Protein AF-A0A529M0M3-F1 (afdb_monomer)

Secondary structure (DSSP, 8-state):
---SHHHHHHHHHHHHHHHHHHHHHHHHHSHHHHHTT-S---SS-S-PPP--S---HHHHHHHHTTEEEETTEEEE-TTS-TTSS--S-HHHHHHHTTTTTHHHHHHH--HHHHHHHHHHH-

pLDDT: mean 85.54, std 12.59, range [40.09, 97.38]

Mean pred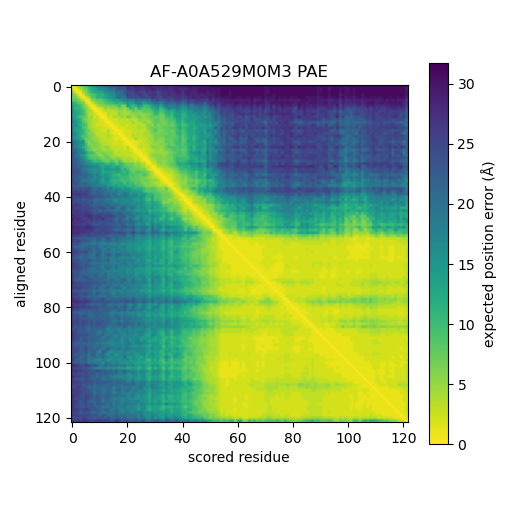icted aligned error: 12.43 Å

Foldseek 3Di:
DDDDPPPVVVVVVVVVVVVCVVVVVCVCVDVVVVVVVPDDDPPDDPDDDDDPDDAALVQLVCVLQQWHCFPNDIDRDVPPQPVPDDDVDPRRVCRLVVCPNLSSLVVNVDPSSVVSSVVNVD

Radius of gyration: 27.65 Å; Cα contacts (8 Å, |Δi|>4): 82; chains: 1; bounding box: 46×38×80 Å

Structure (mmCIF, N/CA/C/O backbone):
data_AF-A0A529M0M3-F1
#
_entry.id   AF-A0A529M0M3-F1
#
loop_
_atom_site.group_PDB
_atom_site.id
_atom_site.type_symbol
_atom_site.label_atom_id
_atom_site.label_alt_id
_atom_site.label_comp_id
_atom_site.label_asym_id
_atom_site.label_entity_id
_atom_site.label_seq_id
_atom_site.pdbx_PDB_ins_code
_atom_site.Cartn_x
_atom_site.Cartn_y
_atom_site.Cartn_z
_atom_site.occupancy
_atom_site.B_iso_or_equiv
_atom_site.auth_seq_id
_atom_site.auth_comp_id
_atom_site.auth_asym_id
_atom_site.auth_atom_id
_atom_site.pdbx_PDB_model_num
ATOM 1 N N . MET A 1 1 ? 26.910 15.872 -68.117 1.00 40.09 1 MET A N 1
ATOM 2 C CA . MET A 1 1 ? 26.667 14.496 -67.618 1.00 40.09 1 MET A CA 1
ATOM 3 C C . MET A 1 1 ? 27.523 14.227 -66.370 1.00 40.09 1 MET A C 1
ATOM 5 O O . MET A 1 1 ? 28.421 13.402 -66.422 1.00 40.09 1 MET A O 1
ATOM 9 N N . ALA A 1 2 ? 27.318 14.948 -65.258 1.00 46.69 2 ALA A N 1
ATOM 10 C CA . ALA A 1 2 ? 28.215 14.839 -64.095 1.00 46.69 2 ALA A CA 1
ATOM 11 C C . ALA A 1 2 ? 27.516 15.149 -62.759 1.00 46.69 2 ALA A C 1
ATOM 13 O O . ALA A 1 2 ? 27.912 16.075 -62.072 1.00 46.69 2 ALA A O 1
ATOM 14 N N . LEU A 1 3 ? 26.467 14.405 -62.383 1.00 51.00 3 LEU A N 1
ATOM 15 C CA . LEU A 1 3 ? 25.850 14.515 -61.044 1.00 51.00 3 LEU A CA 1
ATOM 16 C C . LEU A 1 3 ? 25.254 13.179 -60.549 1.00 51.00 3 LEU A C 1
ATOM 18 O O . LEU A 1 3 ? 24.166 13.153 -59.986 1.00 51.00 3 LEU A O 1
ATOM 22 N N . VAL A 1 4 ? 25.940 12.046 -60.752 1.00 52.72 4 VAL A N 1
ATOM 23 C CA . VAL A 1 4 ? 25.445 10.734 -60.259 1.00 52.72 4 VAL A CA 1
ATOM 24 C C . VAL A 1 4 ? 26.357 10.103 -59.196 1.00 52.72 4 VAL A C 1
ATOM 26 O O . VAL A 1 4 ? 25.896 9.299 -58.395 1.00 52.72 4 VAL A O 1
ATOM 29 N N . ALA A 1 5 ? 27.623 10.522 -59.082 1.00 55.72 5 ALA A N 1
ATOM 30 C CA . ALA A 1 5 ? 28.580 9.893 -58.163 1.00 55.72 5 ALA A CA 1
ATOM 31 C C . ALA A 1 5 ? 28.455 10.330 -56.683 1.00 55.72 5 ALA A C 1
ATOM 33 O O . ALA A 1 5 ? 28.848 9.583 -55.793 1.00 55.72 5 ALA A O 1
ATOM 34 N N . GLY A 1 6 ? 27.908 11.519 -56.392 1.00 57.94 6 GLY A N 1
ATOM 35 C CA . GLY A 1 6 ? 27.884 12.081 -55.028 1.00 57.94 6 GLY A CA 1
ATOM 36 C C . GLY A 1 6 ? 26.727 11.609 -54.134 1.00 57.94 6 GLY A C 1
ATOM 37 O O . GLY A 1 6 ? 26.836 11.639 -52.908 1.00 57.94 6 GLY A O 1
ATOM 38 N N . ASN A 1 7 ? 25.617 11.158 -54.727 1.00 62.22 7 ASN A N 1
ATOM 39 C CA . ASN A 1 7 ? 24.416 10.769 -53.979 1.00 62.22 7 ASN A CA 1
ATOM 40 C C . ASN A 1 7 ? 24.544 9.355 -53.386 1.00 62.22 7 ASN A C 1
ATOM 42 O O . ASN A 1 7 ? 24.138 9.085 -52.255 1.00 62.22 7 ASN A O 1
ATOM 46 N N . THR A 1 8 ? 25.194 8.462 -54.126 1.00 64.94 8 THR A N 1
ATOM 47 C CA . THR A 1 8 ? 25.375 7.053 -53.772 1.00 64.94 8 THR A CA 1
ATOM 48 C C . THR A 1 8 ? 26.193 6.907 -52.489 1.00 64.94 8 THR A C 1
ATOM 50 O O . THR A 1 8 ? 25.811 6.156 -51.596 1.00 64.94 8 THR A O 1
ATOM 53 N N . THR A 1 9 ? 27.260 7.690 -52.324 1.00 73.56 9 THR A N 1
ATOM 54 C CA . THR A 1 9 ? 28.149 7.639 -51.148 1.00 73.56 9 THR A CA 1
ATOM 55 C C . THR A 1 9 ? 27.436 8.058 -49.856 1.00 73.56 9 THR A C 1
ATOM 57 O O . THR A 1 9 ? 27.614 7.443 -48.801 1.00 73.56 9 THR A O 1
ATOM 60 N N . ARG A 1 10 ? 26.560 9.069 -49.924 1.00 72.69 10 ARG A N 1
ATOM 61 C CA . ARG A 1 10 ? 25.718 9.481 -48.786 1.00 72.69 10 ARG A CA 1
ATOM 62 C C . ARG A 1 10 ? 24.647 8.444 -48.446 1.00 72.69 10 ARG A C 1
ATOM 64 O O . ARG A 1 10 ? 24.406 8.184 -47.271 1.00 72.69 10 ARG A O 1
ATOM 71 N N . LEU A 1 11 ? 24.040 7.812 -49.445 1.00 78.50 11 LEU A N 1
ATOM 72 C CA . LEU A 1 11 ? 23.058 6.751 -49.212 1.00 78.50 11 LEU A CA 1
ATOM 73 C C . LEU A 1 11 ? 23.704 5.518 -48.566 1.00 78.50 11 LEU A C 1
ATOM 75 O O . LEU A 1 11 ? 23.195 5.017 -47.564 1.00 78.50 11 LEU A O 1
ATOM 79 N N . TRP A 1 12 ? 24.869 5.086 -49.054 1.00 79.50 12 TRP A N 1
ATOM 80 C CA . TRP A 1 12 ? 25.599 3.947 -48.488 1.00 79.50 12 TRP A CA 1
ATOM 81 C C . TRP A 1 12 ? 26.039 4.177 -47.041 1.00 79.50 12 TRP A C 1
ATOM 83 O O . TRP A 1 12 ? 25.937 3.272 -46.214 1.00 79.50 12 TRP A O 1
ATOM 93 N N . THR A 1 13 ? 26.461 5.395 -46.696 1.00 84.75 13 THR A N 1
ATOM 94 C CA . THR A 1 13 ? 26.824 5.730 -45.309 1.00 84.75 13 THR A CA 1
ATOM 95 C C . THR A 1 13 ? 25.616 5.738 -44.370 1.00 84.75 13 THR A C 1
ATOM 97 O O . THR A 1 13 ? 25.727 5.273 -43.233 1.00 84.75 13 THR A O 1
ATOM 100 N N . LEU A 1 14 ? 24.443 6.187 -44.828 1.00 80.69 14 LEU A N 1
ATOM 101 C CA . LEU A 1 14 ? 23.207 6.125 -44.041 1.00 80.69 14 LEU A CA 1
ATOM 102 C C . LEU A 1 14 ? 22.707 4.686 -43.861 1.00 80.69 14 LEU A C 1
ATOM 104 O O . LEU A 1 14 ? 22.353 4.299 -42.745 1.00 80.69 14 LEU A O 1
ATOM 108 N N . VAL A 1 15 ? 22.752 3.875 -44.922 1.00 86.62 15 VAL A N 1
ATOM 109 C CA . VAL A 1 15 ? 22.404 2.447 -44.869 1.00 86.62 15 VAL A CA 1
ATOM 110 C C . VAL A 1 15 ? 23.330 1.705 -43.905 1.00 86.62 15 VAL A C 1
ATOM 112 O O . VAL A 1 15 ? 22.849 0.998 -43.019 1.00 86.62 15 VAL A O 1
ATOM 115 N N . ALA A 1 16 ? 24.645 1.924 -43.996 1.00 87.75 16 ALA A N 1
ATOM 116 C CA . ALA A 1 16 ? 25.616 1.327 -43.082 1.00 87.75 16 ALA A CA 1
ATOM 117 C C . ALA A 1 16 ? 25.371 1.745 -41.622 1.00 87.75 16 ALA A C 1
ATOM 119 O O . ALA A 1 16 ? 25.421 0.909 -40.716 1.00 87.75 16 ALA A O 1
ATOM 120 N N . LYS A 1 17 ? 25.047 3.022 -41.377 1.00 82.38 17 LYS A N 1
ATOM 121 C CA . LYS A 1 17 ? 24.773 3.547 -40.031 1.00 82.38 17 LYS A CA 1
ATOM 122 C C . LYS A 1 17 ? 23.518 2.931 -39.413 1.00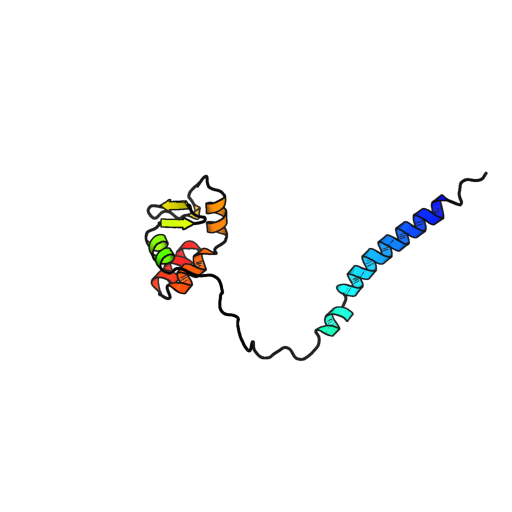 82.38 17 LYS A C 1
ATOM 124 O O . LYS A 1 17 ? 23.533 2.570 -38.232 1.00 82.38 17 LYS A O 1
ATOM 129 N N . GLU A 1 18 ? 22.451 2.774 -40.191 1.00 80.31 18 GLU A N 1
ATOM 130 C CA . GLU A 1 18 ? 21.205 2.183 -39.698 1.00 80.31 18 GLU A CA 1
ATOM 131 C C . GLU A 1 18 ? 21.331 0.668 -39.505 1.00 80.31 18 GLU A C 1
ATOM 133 O O . GLU A 1 18 ? 20.883 0.125 -38.488 1.00 80.31 18 GLU A O 1
ATOM 138 N N . PHE A 1 19 ? 22.043 -0.008 -40.410 1.00 86.56 19 PHE A N 1
ATOM 139 C CA . PHE A 1 19 ? 22.371 -1.423 -40.264 1.00 86.56 19 PHE A CA 1
ATOM 140 C C . PHE A 1 19 ? 23.212 -1.666 -39.005 1.00 86.56 19 PHE A C 1
ATOM 142 O O . PHE A 1 19 ? 22.888 -2.534 -38.196 1.00 86.56 19 PHE A O 1
ATOM 149 N N . TRP A 1 20 ? 24.223 -0.831 -38.753 1.00 85.56 20 TRP A N 1
ATOM 150 C CA . TRP A 1 20 ? 25.032 -0.887 -37.536 1.00 85.56 20 TRP A CA 1
ATOM 151 C C . TRP A 1 20 ? 24.207 -0.657 -36.263 1.00 85.56 20 TRP A C 1
ATOM 153 O O . TRP A 1 20 ? 24.367 -1.381 -35.276 1.00 85.56 20 TRP A O 1
ATOM 163 N N . ARG A 1 21 ? 23.271 0.303 -36.277 1.00 79.69 21 ARG A N 1
ATOM 164 C CA . ARG A 1 21 ? 22.372 0.580 -35.144 1.00 79.69 21 ARG A CA 1
ATOM 165 C C . ARG A 1 21 ? 21.465 -0.614 -34.832 1.00 79.69 21 ARG A C 1
ATOM 167 O O . ARG A 1 21 ? 21.306 -0.972 -33.660 1.00 79.69 21 ARG A O 1
ATOM 174 N N . LYS A 1 22 ? 20.907 -1.252 -35.865 1.00 77.69 22 LYS A N 1
ATOM 175 C CA . LYS A 1 22 ? 20.015 -2.416 -35.744 1.00 77.69 22 LYS A CA 1
ATOM 176 C C . LYS A 1 22 ? 20.779 -3.668 -35.297 1.00 77.69 22 LYS A C 1
ATOM 178 O O . LYS A 1 22 ? 20.336 -4.363 -34.379 1.00 77.69 22 LYS A O 1
ATOM 183 N N . THR A 1 23 ? 21.962 -3.900 -35.858 1.00 81.50 23 THR A N 1
ATOM 184 C CA . THR A 1 23 ? 22.825 -5.043 -35.527 1.00 81.50 23 THR A CA 1
ATOM 185 C C . THR A 1 23 ? 23.404 -4.922 -34.119 1.00 81.50 23 THR A C 1
ATOM 187 O O . THR A 1 23 ? 23.323 -5.875 -33.348 1.00 81.50 23 THR A O 1
ATOM 190 N N . ARG A 1 24 ? 23.866 -3.735 -33.697 1.00 78.94 24 ARG A N 1
ATOM 191 C CA . ARG A 1 24 ? 24.365 -3.505 -32.327 1.00 78.94 24 ARG A CA 1
ATOM 192 C C . ARG A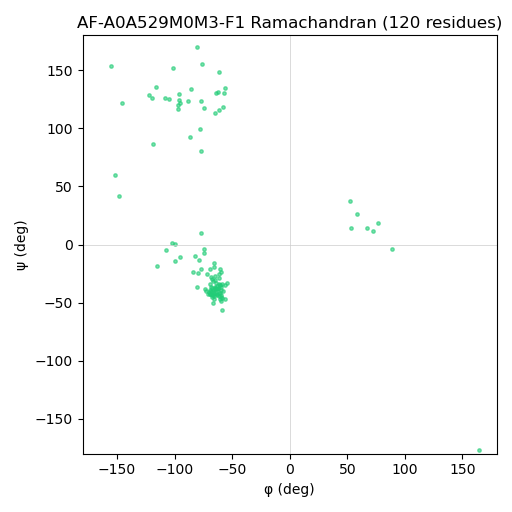 1 24 ? 23.298 -3.780 -31.260 1.00 78.94 24 ARG A C 1
ATOM 194 O O . ARG A 1 24 ? 23.612 -4.344 -30.213 1.00 78.94 24 ARG A O 1
ATOM 201 N N . ARG A 1 25 ? 22.035 -3.411 -31.515 1.00 73.19 25 ARG A N 1
ATOM 202 C CA . ARG A 1 25 ? 20.911 -3.723 -30.610 1.00 73.19 25 ARG A CA 1
ATOM 203 C C . ARG A 1 25 ? 20.636 -5.226 -30.548 1.00 73.19 25 ARG A C 1
ATOM 205 O O . ARG A 1 25 ? 20.476 -5.756 -29.453 1.00 73.19 25 ARG A O 1
ATOM 212 N N . ARG A 1 26 ? 20.644 -5.918 -31.693 1.00 72.38 26 ARG A N 1
ATOM 213 C CA . ARG A 1 26 ? 20.461 -7.379 -31.748 1.00 72.38 26 ARG A CA 1
ATOM 214 C C . ARG A 1 26 ? 21.591 -8.144 -31.069 1.00 72.38 26 ARG A C 1
ATOM 216 O O . ARG A 1 26 ? 21.310 -9.125 -30.401 1.00 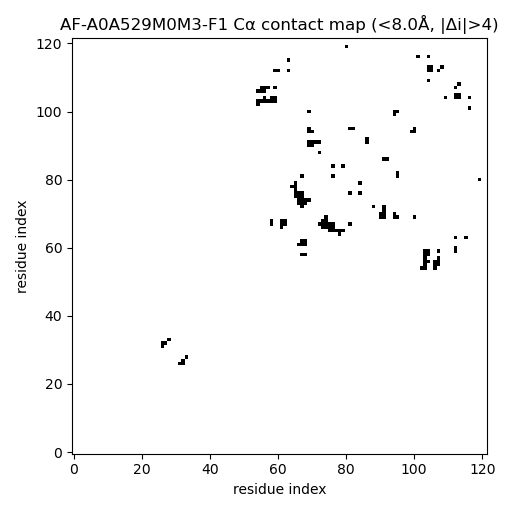72.38 26 ARG A O 1
ATOM 223 N N . LEU A 1 27 ? 22.835 -7.679 -31.169 1.00 75.06 27 LEU A N 1
ATOM 224 C CA . LEU A 1 27 ? 23.968 -8.307 -30.483 1.00 75.06 27 LEU A CA 1
ATOM 225 C C . LEU A 1 27 ? 23.860 -8.183 -28.955 1.00 75.06 27 LEU A C 1
ATOM 227 O O . LEU A 1 27 ? 24.125 -9.148 -28.246 1.00 75.06 27 LEU A O 1
ATOM 231 N N . ARG A 1 28 ? 23.399 -7.034 -28.437 1.00 67.06 28 ARG A N 1
ATOM 232 C CA . ARG A 1 28 ? 23.176 -6.832 -26.990 1.00 67.06 28 ARG A CA 1
ATOM 233 C C . ARG A 1 28 ? 21.966 -7.589 -26.436 1.00 67.06 28 ARG A C 1
ATOM 235 O O . ARG A 1 28 ? 21.939 -7.873 -25.250 1.00 67.06 28 ARG A O 1
ATOM 242 N N . ALA A 1 29 ? 20.975 -7.899 -27.267 1.00 67.56 29 ALA A N 1
ATOM 243 C CA . ALA A 1 29 ? 19.786 -8.661 -26.872 1.00 67.56 29 ALA A CA 1
ATOM 244 C C . ALA A 1 29 ? 19.830 -10.134 -27.323 1.00 67.56 29 ALA A C 1
ATOM 246 O O . ALA A 1 29 ? 18.872 -10.879 -27.116 1.00 67.56 29 ALA A O 1
ATOM 247 N N . GLY A 1 30 ? 20.915 -10.541 -27.982 1.00 73.88 30 GLY A N 1
ATOM 248 C CA . GLY A 1 30 ? 21.026 -11.831 -28.643 1.00 73.88 30 GLY A CA 1
ATOM 249 C C . GLY A 1 30 ? 21.350 -12.980 -27.684 1.00 73.88 30 GLY A C 1
ATOM 250 O O . GLY A 1 30 ? 21.724 -12.752 -26.530 1.00 73.88 30 GLY A O 1
ATOM 251 N N . PRO A 1 31 ? 21.269 -14.230 -28.171 1.00 66.62 31 PRO A N 1
ATOM 252 C CA . PRO A 1 31 ? 21.553 -15.433 -27.385 1.00 66.62 31 PRO A CA 1
ATOM 253 C C . PRO A 1 31 ? 22.942 -15.418 -26.729 1.00 66.62 31 PRO A C 1
ATOM 255 O O . PRO A 1 31 ? 23.096 -15.877 -25.604 1.00 66.62 31 PRO A O 1
ATOM 258 N N . VAL A 1 32 ? 23.933 -14.799 -27.383 1.00 74.44 32 VAL A N 1
ATOM 259 C CA . VAL A 1 32 ? 25.301 -14.643 -26.856 1.00 74.44 32 VAL A CA 1
ATOM 260 C C . VAL A 1 32 ? 25.332 -13.782 -25.587 1.00 74.44 32 VAL A C 1
ATOM 262 O O . VAL A 1 32 ? 26.042 -14.106 -24.641 1.00 74.44 32 VAL A O 1
ATOM 265 N N . TYR A 1 33 ? 24.519 -12.720 -25.508 1.00 69.12 33 TYR A N 1
ATOM 266 C CA . TYR A 1 33 ? 24.414 -11.912 -24.287 1.00 69.12 33 TYR A CA 1
ATOM 267 C C . TYR A 1 33 ? 23.730 -12.685 -23.153 1.00 69.12 33 TYR A C 1
ATOM 269 O O . TYR A 1 33 ? 24.116 -12.551 -21.993 1.00 69.12 33 TYR A O 1
ATOM 277 N N . ARG A 1 34 ? 22.758 -13.549 -23.485 1.00 68.81 34 ARG A N 1
ATOM 278 C CA . ARG A 1 34 ? 22.136 -14.467 -22.516 1.00 68.81 34 ARG A CA 1
ATOM 279 C C . ARG A 1 34 ? 23.115 -15.521 -22.007 1.00 68.81 34 ARG A C 1
ATOM 281 O O . ARG A 1 34 ? 23.015 -15.899 -20.846 1.00 68.81 34 ARG A O 1
ATOM 288 N N . TRP A 1 35 ? 24.085 -15.934 -22.824 1.00 74.31 35 TRP A N 1
ATOM 289 C CA . TRP A 1 35 ? 25.106 -16.899 -22.414 1.00 74.31 35 TRP A CA 1
ATOM 290 C C . TRP A 1 35 ? 25.959 -16.381 -21.239 1.00 74.31 35 TRP A C 1
ATOM 292 O O . TRP A 1 35 ? 26.331 -17.156 -20.366 1.00 74.31 35 TRP A O 1
ATOM 302 N N . ARG A 1 36 ? 26.136 -15.054 -21.108 1.00 73.62 36 ARG A N 1
ATOM 303 C CA . ARG 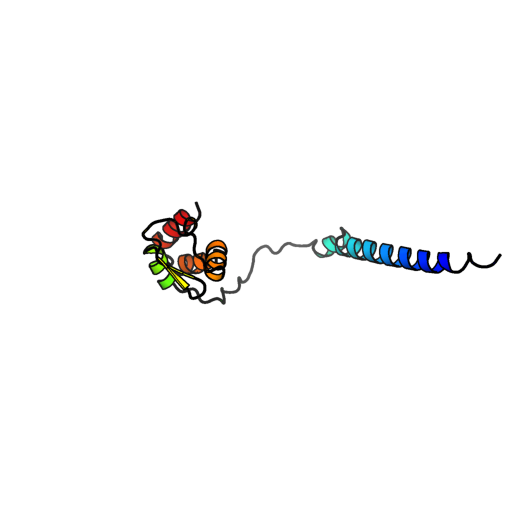A 1 36 ? 26.774 -14.419 -19.932 1.00 73.62 36 ARG A CA 1
ATOM 304 C C . ARG A 1 36 ? 26.029 -14.667 -18.613 1.00 73.62 36 ARG A C 1
ATOM 306 O O . ARG A 1 36 ? 26.631 -14.583 -17.550 1.00 73.62 36 ARG A O 1
ATOM 313 N N . TYR A 1 37 ? 24.727 -14.931 -18.684 1.00 73.50 37 TYR A N 1
ATOM 314 C CA . TYR A 1 37 ? 23.885 -15.275 -17.536 1.00 73.50 37 TYR A CA 1
ATOM 315 C C . TYR A 1 37 ? 23.641 -16.782 -17.421 1.00 73.50 37 TYR A C 1
ATOM 317 O O . TYR A 1 37 ? 22.936 -17.214 -16.513 1.00 73.50 37 TYR A O 1
ATOM 325 N N . SER A 1 38 ? 24.204 -17.588 -18.326 1.00 70.12 38 SER A N 1
ATOM 326 C CA . SER A 1 38 ? 24.196 -19.035 -18.164 1.00 70.12 38 SER A CA 1
ATOM 327 C C . SER A 1 38 ? 25.254 -19.409 -17.128 1.00 70.12 38 SER A C 1
ATOM 329 O O . SER A 1 38 ? 26.421 -19.037 -17.253 1.00 70.12 38 SER A O 1
ATOM 331 N N . GLY A 1 39 ? 24.835 -20.104 -16.085 1.00 75.44 39 GLY A N 1
ATOM 332 C CA . GLY A 1 39 ? 25.664 -20.456 -14.943 1.00 75.44 39 GLY A CA 1
ATOM 333 C C . GLY A 1 39 ? 24.776 -20.894 -13.788 1.00 75.44 39 GLY A C 1
ATOM 334 O O . GLY A 1 39 ? 23.555 -20.972 -13.933 1.00 75.44 39 GLY A O 1
ATOM 335 N N . ARG A 1 40 ? 25.379 -21.182 -12.633 1.00 72.62 40 ARG A N 1
ATOM 336 C CA . ARG A 1 40 ? 24.623 -21.529 -11.425 1.00 72.62 40 ARG A CA 1
ATOM 337 C C . ARG A 1 40 ? 23.730 -20.358 -11.015 1.00 72.62 40 ARG A C 1
ATOM 339 O O . ARG A 1 40 ? 24.224 -19.289 -10.662 1.00 72.62 40 ARG A O 1
ATOM 346 N N . THR A 1 41 ? 22.417 -20.569 -11.061 1.00 76.56 41 THR A N 1
ATOM 347 C CA . THR A 1 41 ? 21.450 -19.668 -10.435 1.00 76.56 41 THR A CA 1
ATOM 348 C C . THR A 1 41 ? 21.683 -19.704 -8.924 1.00 76.56 41 THR A C 1
ATOM 350 O O . THR A 1 41 ? 21.802 -20.797 -8.370 1.00 76.56 41 THR A O 1
ATOM 353 N N . PRO A 1 42 ? 21.798 -18.551 -8.246 1.00 80.00 42 PRO A N 1
ATOM 354 C CA . PRO A 1 42 ? 21.947 -18.533 -6.797 1.00 80.00 42 PRO A CA 1
ATOM 355 C C . PRO A 1 42 ? 20.766 -19.255 -6.133 1.00 80.00 42 PRO A C 1
ATOM 357 O O . PRO A 1 42 ? 19.614 -18.969 -6.446 1.00 80.00 42 PRO A O 1
ATOM 360 N N . GLU A 1 43 ? 21.060 -20.183 -5.219 1.00 81.94 43 GLU A N 1
ATOM 361 C CA . GLU A 1 43 ? 20.048 -21.024 -4.556 1.00 81.94 43 GLU A CA 1
ATOM 362 C C . GLU A 1 43 ? 19.137 -20.228 -3.614 1.00 81.94 43 GLU A C 1
ATOM 364 O O . GLU A 1 43 ? 17.992 -20.608 -3.382 1.00 81.94 43 GLU A O 1
ATOM 369 N N . ARG A 1 44 ? 19.637 -19.115 -3.059 1.00 80.62 44 ARG A N 1
ATOM 370 C CA . ARG A 1 44 ? 18.875 -18.235 -2.168 1.00 80.62 44 ARG A CA 1
ATOM 371 C C . ARG A 1 44 ? 19.411 -16.809 -2.159 1.00 80.62 44 ARG A C 1
ATOM 373 O O . ARG A 1 44 ? 20.599 -16.568 -2.373 1.00 80.62 44 ARG A O 1
ATOM 380 N N . VAL A 1 45 ? 18.530 -15.865 -1.846 1.00 83.19 45 VAL A N 1
ATOM 381 C CA . VAL A 1 45 ? 18.901 -14.482 -1.531 1.00 83.19 45 VAL A CA 1
ATOM 382 C C . VAL A 1 45 ? 19.512 -14.467 -0.129 1.00 83.19 45 VAL A C 1
ATOM 384 O O . VAL A 1 45 ? 18.840 -14.827 0.832 1.00 83.19 45 VAL A O 1
ATOM 387 N N . LEU A 1 46 ? 20.789 -14.087 -0.009 1.00 85.69 46 LEU A N 1
ATOM 388 C CA . LEU A 1 46 ? 21.496 -14.068 1.281 1.00 85.69 46 LEU A CA 1
ATOM 389 C C . LEU A 1 46 ? 20.961 -12.981 2.219 1.00 85.69 46 LEU A C 1
ATOM 391 O O . LEU A 1 46 ? 20.861 -13.199 3.421 1.00 85.69 46 LEU A O 1
ATOM 395 N N . ILE A 1 47 ? 20.646 -11.807 1.666 1.00 80.88 47 ILE A N 1
ATOM 396 C CA . ILE A 1 47 ? 20.193 -10.636 2.415 1.00 80.88 47 ILE A CA 1
ATOM 397 C C . ILE A 1 47 ? 19.184 -9.889 1.546 1.00 80.88 47 ILE A C 1
ATOM 399 O O . ILE A 1 47 ? 19.505 -9.477 0.431 1.00 80.88 47 ILE A O 1
ATOM 403 N N . ALA A 1 48 ? 17.968 -9.705 2.055 1.00 80.00 48 ALA A N 1
ATOM 404 C CA . ALA A 1 48 ? 17.032 -8.739 1.500 1.00 80.00 48 ALA A CA 1
ATOM 405 C C . ALA A 1 48 ? 17.282 -7.389 2.193 1.00 80.00 48 ALA A C 1
ATOM 407 O O . ALA A 1 48 ? 17.241 -7.345 3.425 1.00 80.00 48 ALA A O 1
ATOM 408 N N . PRO A 1 49 ? 17.562 -6.300 1.453 1.00 79.56 49 PRO A N 1
ATOM 409 C CA . PRO A 1 49 ? 17.676 -4.980 2.055 1.00 79.56 49 PRO A CA 1
ATOM 410 C C . PRO A 1 49 ? 16.390 -4.642 2.824 1.00 79.56 49 PRO A C 1
ATOM 412 O O . PRO A 1 49 ? 15.300 -4.875 2.289 1.00 79.56 49 PRO A O 1
ATOM 415 N N . PRO A 1 50 ? 16.485 -4.104 4.052 1.00 73.50 50 PRO A N 1
ATOM 416 C CA . PRO A 1 50 ? 15.307 -3.629 4.765 1.00 73.50 50 PRO A CA 1
ATOM 417 C C . PRO A 1 50 ? 14.643 -2.501 3.966 1.00 73.50 50 PRO A C 1
ATOM 419 O O . PRO A 1 50 ? 15.317 -1.740 3.265 1.00 73.50 50 PRO A O 1
ATOM 422 N N . ASP A 1 51 ? 13.316 -2.386 4.055 1.00 75.19 51 ASP A N 1
ATOM 423 C CA . ASP A 1 51 ? 12.608 -1.274 3.419 1.00 75.19 51 ASP A CA 1
ATOM 424 C C . ASP A 1 51 ? 13.045 0.038 4.085 1.00 75.19 51 ASP A C 1
ATOM 426 O O . ASP A 1 51 ? 12.781 0.280 5.259 1.00 75.19 51 ASP A O 1
ATOM 430 N N . LEU A 1 52 ? 13.746 0.886 3.329 1.00 75.94 52 LEU A N 1
ATOM 431 C CA . LEU A 1 52 ? 14.248 2.180 3.800 1.00 75.94 52 LEU A CA 1
ATOM 432 C C . LEU A 1 52 ? 13.135 3.232 3.930 1.00 75.94 52 LEU A C 1
ATOM 434 O O . LEU A 1 52 ? 13.394 4.373 4.313 1.00 75.94 52 LEU A O 1
ATOM 438 N N . ARG A 1 53 ? 11.902 2.903 3.536 1.00 76.19 53 ARG A N 1
ATOM 439 C CA . ARG A 1 53 ? 10.786 3.848 3.508 1.00 76.19 53 ARG A CA 1
ATOM 440 C C . ARG A 1 53 ? 9.977 3.679 4.780 1.00 76.19 53 ARG A C 1
ATOM 442 O O . ARG A 1 53 ? 9.357 2.642 4.984 1.00 76.19 53 ARG A O 1
ATOM 449 N N . LEU A 1 54 ? 9.936 4.736 5.584 1.00 81.25 54 LEU A N 1
ATOM 450 C CA . LEU A 1 54 ? 9.179 4.753 6.827 1.00 81.25 54 LEU A CA 1
ATOM 451 C C . LEU A 1 54 ? 7.697 4.455 6.545 1.00 81.25 54 LEU A C 1
ATOM 453 O O . LEU A 1 54 ? 7.036 5.167 5.783 1.00 81.25 54 LEU A O 1
ATOM 457 N N . ALA A 1 55 ? 7.200 3.367 7.119 1.00 90.94 55 ALA A N 1
ATOM 458 C CA . ALA A 1 55 ? 5.795 3.007 7.096 1.00 90.94 55 ALA A CA 1
ATOM 459 C C . ALA A 1 55 ? 5.204 3.303 8.474 1.00 90.94 55 ALA A C 1
ATOM 461 O O . ALA A 1 55 ? 5.711 2.825 9.481 1.00 90.94 55 ALA A O 1
ATOM 462 N N . ASP A 1 56 ? 4.143 4.100 8.497 1.00 93.50 56 ASP A N 1
ATOM 463 C CA . ASP A 1 56 ? 3.424 4.444 9.720 1.00 93.50 56 ASP A CA 1
ATOM 464 C C . ASP A 1 56 ? 2.189 3.538 9.914 1.00 93.50 56 ASP A C 1
ATOM 466 O O . ASP A 1 56 ? 1.321 3.531 9.034 1.00 93.50 56 ASP A O 1
ATOM 470 N N . PRO A 1 57 ? 2.089 2.768 11.014 1.00 94.75 57 PRO A N 1
ATOM 471 C CA . PRO A 1 57 ? 0.908 1.965 11.326 1.00 94.75 57 PRO A CA 1
ATOM 472 C C . PRO A 1 57 ? -0.328 2.803 11.700 1.00 94.75 5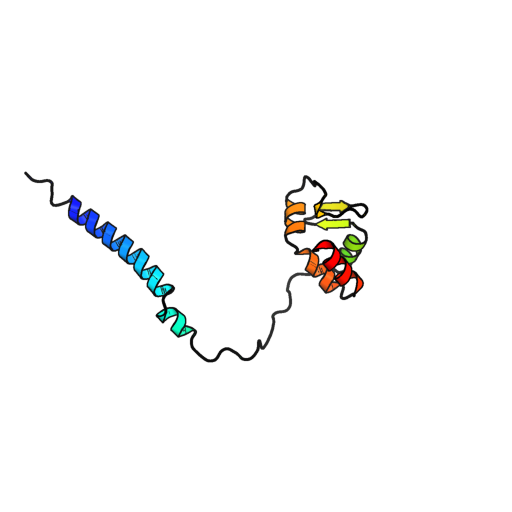7 PRO A C 1
ATOM 474 O O . PRO A 1 57 ? -1.442 2.310 11.538 1.00 94.75 57 PRO A O 1
ATOM 477 N N . GLN A 1 58 ? -0.186 4.062 12.133 1.00 95.75 58 GLN A N 1
ATOM 478 C CA . GLN A 1 58 ? -1.337 4.937 12.412 1.00 95.75 58 GLN A CA 1
ATOM 479 C C . GLN A 1 58 ? -2.140 5.237 11.144 1.00 95.75 58 GLN A C 1
ATOM 481 O O . GLN A 1 58 ? -3.366 5.274 11.176 1.00 95.75 58 GLN A O 1
ATOM 486 N N . ILE A 1 59 ? -1.475 5.331 9.989 1.00 95.94 59 ILE A N 1
ATOM 487 C CA . ILE A 1 59 ? -2.159 5.492 8.697 1.00 95.94 59 ILE A CA 1
ATOM 488 C C . ILE A 1 59 ? -3.068 4.290 8.397 1.00 95.94 59 ILE A C 1
ATOM 490 O O . ILE A 1 59 ? -4.132 4.460 7.806 1.00 95.94 59 ILE A O 1
ATOM 494 N N . ALA A 1 60 ? -2.689 3.076 8.810 1.00 96.56 60 ALA A N 1
ATOM 495 C CA . ALA A 1 60 ? -3.548 1.903 8.646 1.00 96.56 60 ALA A CA 1
ATOM 496 C C . ALA A 1 60 ? -4.832 2.015 9.481 1.00 96.56 60 ALA A C 1
ATOM 498 O O . ALA A 1 60 ? -5.901 1.622 9.012 1.00 96.56 60 ALA A O 1
ATOM 499 N N . LEU A 1 61 ? -4.727 2.578 10.689 1.00 96.19 61 LEU A N 1
ATOM 500 C CA . LEU A 1 61 ? -5.862 2.817 11.575 1.00 96.19 61 LEU A CA 1
ATOM 501 C C . LEU A 1 61 ? -6.803 3.892 11.012 1.00 96.19 61 LEU A C 1
ATOM 503 O O . LEU A 1 61 ? -8.011 3.685 10.976 1.00 96.19 61 LEU A O 1
ATOM 507 N N . GLU A 1 62 ? -6.261 4.993 10.493 1.00 96.44 62 GLU A N 1
ATOM 508 C CA . GLU A 1 62 ? -7.062 6.023 9.817 1.00 96.44 62 GLU A CA 1
ATOM 509 C C . GLU A 1 62 ? -7.823 5.443 8.615 1.00 96.44 62 GLU A C 1
ATOM 511 O O . GLU A 1 62 ? -9.032 5.639 8.488 1.00 96.44 62 GLU A O 1
ATOM 516 N N . ILE A 1 63 ? -7.152 4.645 7.776 1.00 96.12 63 ILE A N 1
ATOM 517 C CA . ILE A 1 63 ? -7.793 3.999 6.619 1.00 96.12 63 ILE A CA 1
ATOM 518 C C . ILE A 1 63 ? -8.884 3.023 7.063 1.00 96.12 63 ILE A C 1
ATOM 520 O O . ILE A 1 63 ? -9.920 2.924 6.406 1.00 96.12 63 ILE A O 1
ATOM 524 N N . TYR A 1 64 ? -8.691 2.327 8.184 1.00 95.19 64 TYR A N 1
ATOM 525 C CA . TYR A 1 64 ? -9.733 1.488 8.771 1.00 95.19 64 TYR A CA 1
ATOM 526 C C . TYR A 1 64 ? -10.972 2.296 9.188 1.00 95.19 64 TYR A C 1
ATOM 528 O O . TYR A 1 64 ? -12.092 1.855 8.949 1.00 95.19 64 TYR A O 1
ATOM 536 N N . TYR A 1 65 ? -10.792 3.515 9.700 1.00 95.62 65 TYR A N 1
ATOM 537 C CA . TYR A 1 65 ? -11.891 4.452 9.965 1.00 95.62 65 TYR A CA 1
ATOM 538 C C . TYR A 1 65 ? -12.439 5.149 8.706 1.00 95.62 65 TYR A C 1
ATOM 540 O O . TYR A 1 65 ? -13.236 6.082 8.803 1.00 95.62 65 TYR A O 1
ATOM 548 N N . GLY A 1 66 ? -12.034 4.713 7.510 1.00 95.81 66 GLY A N 1
ATOM 549 C CA . GLY A 1 66 ? -12.491 5.280 6.245 1.00 95.81 66 GLY A CA 1
ATOM 550 C C . GLY A 1 66 ? -11.836 6.617 5.896 1.00 95.81 66 GLY A C 1
ATOM 551 O O . GLY A 1 66 ? -12.364 7.338 5.043 1.00 95.81 66 GLY A O 1
ATOM 552 N N . ARG A 1 67 ? -10.703 6.949 6.523 1.00 96.81 67 ARG A N 1
ATOM 553 C CA . ARG A 1 67 ? -9.939 8.181 6.311 1.00 96.81 67 ARG A CA 1
ATOM 554 C C . ARG A 1 67 ? -8.636 7.903 5.569 1.00 96.81 67 ARG A C 1
ATOM 556 O O . ARG A 1 67 ? -7.814 7.099 5.990 1.00 96.81 67 ARG A O 1
ATOM 563 N N . TYR A 1 68 ? -8.411 8.601 4.463 1.00 96.94 68 TYR A N 1
ATOM 564 C CA . TYR A 1 68 ? -7.315 8.313 3.535 1.00 96.94 68 TYR A CA 1
ATOM 565 C C . TYR A 1 68 ? -6.349 9.503 3.436 1.00 96.94 68 TYR A C 1
ATOM 567 O O . TYR A 1 68 ? -6.507 10.333 2.534 1.00 96.94 68 TYR A O 1
ATOM 575 N N . PRO A 1 69 ? -5.346 9.604 4.335 1.00 96.38 69 PRO A N 1
ATOM 576 C CA . PRO A 1 69 ? -4.315 10.644 4.306 1.00 96.38 69 PRO A CA 1
ATOM 577 C C . PRO A 1 69 ? -3.269 10.344 3.222 1.00 96.38 69 PRO A C 1
ATOM 579 O O . PRO A 1 69 ? -2.193 9.807 3.490 1.00 96.38 69 PRO A O 1
ATOM 582 N N . LEU A 1 70 ? -3.572 10.667 1.964 1.00 95.75 70 LEU A N 1
ATOM 583 C CA . LEU A 1 70 ? -2.712 10.356 0.820 1.00 95.75 70 LEU A CA 1
ATOM 584 C C . LEU A 1 70 ? -2.196 11.632 0.149 1.00 95.75 70 LEU A C 1
ATOM 586 O O . LEU A 1 70 ? -2.949 12.564 -0.111 1.00 95.75 70 LEU A O 1
ATOM 590 N N . SER A 1 71 ? -0.900 11.671 -0.182 1.00 94.31 71 SER A N 1
ATOM 591 C CA . SER A 1 71 ? -0.264 12.830 -0.843 1.00 94.31 71 SER A CA 1
ATOM 592 C C . SER A 1 71 ? -0.508 14.168 -0.124 1.00 94.31 71 SER A C 1
ATOM 594 O O . SER A 1 71 ? -0.700 15.195 -0.770 1.00 94.31 71 SER A O 1
ATOM 596 N N . GLY A 1 72 ? -0.524 14.153 1.214 1.00 93.75 72 GLY A N 1
ATOM 597 C CA . GLY A 1 72 ? -0.782 15.342 2.034 1.00 93.75 72 GLY A CA 1
ATOM 598 C C . GLY A 1 72 ? -2.239 15.819 2.024 1.00 93.75 72 GLY A C 1
ATOM 599 O O . GLY A 1 72 ? -2.516 16.920 2.486 1.00 93.75 72 GLY A O 1
ATOM 600 N N . HIS A 1 73 ? -3.166 15.017 1.496 1.00 95.12 73 HIS A N 1
ATOM 601 C CA . HIS A 1 73 ? -4.589 15.324 1.455 1.00 95.12 73 HIS A CA 1
ATOM 602 C C . HIS A 1 73 ? -5.382 14.221 2.159 1.00 95.12 73 HIS A C 1
ATOM 604 O O . HIS A 1 73 ? -5.190 13.039 1.877 1.00 95.12 73 HIS A O 1
ATOM 610 N N . LEU A 1 74 ? -6.247 14.607 3.092 1.00 96.31 74 LEU A N 1
ATOM 611 C CA . LEU A 1 74 ? -7.115 13.694 3.827 1.00 96.31 74 LEU A CA 1
ATOM 612 C C . LEU A 1 74 ? -8.484 13.658 3.153 1.00 96.31 74 LEU A C 1
ATOM 614 O O . LEU A 1 74 ? -9.111 14.701 2.992 1.00 96.31 74 LEU A O 1
ATOM 618 N N . VAL A 1 75 ? -8.939 12.464 2.783 1.00 97.00 75 VAL A N 1
ATOM 619 C CA . VAL A 1 75 ? -10.291 12.241 2.256 1.00 97.00 75 VAL A CA 1
ATOM 620 C C . VAL A 1 75 ? -11.013 11.270 3.172 1.00 97.00 75 VAL A C 1
ATOM 622 O O . VAL A 1 75 ? -10.506 10.180 3.437 1.00 97.00 75 VAL A O 1
ATOM 625 N N . GLU A 1 76 ? -12.192 11.657 3.645 1.00 96.62 76 GLU A N 1
ATOM 626 C CA . GLU A 1 76 ? -13.080 10.786 4.408 1.00 96.62 76 GLU A CA 1
ATOM 627 C C . GLU A 1 76 ? -14.114 10.166 3.468 1.00 96.62 76 GLU A C 1
ATOM 629 O O . GLU A 1 76 ? -14.747 10.858 2.674 1.00 96.62 76 GLU A O 1
ATOM 634 N N . THR A 1 77 ? -14.266 8.849 3.539 1.00 93.62 77 THR A N 1
ATOM 635 C CA . THR A 1 77 ? -15.122 8.083 2.618 1.00 93.62 77 THR A CA 1
ATOM 636 C C . THR A 1 77 ? -16.489 7.732 3.193 1.00 93.62 77 THR A C 1
ATOM 638 O O . THR A 1 77 ? -17.368 7.285 2.457 1.00 93.62 77 THR A O 1
ATOM 641 N N . GLY A 1 78 ? -16.670 7.881 4.510 1.00 89.31 78 GLY A N 1
ATOM 642 C CA . GLY A 1 78 ? -17.916 7.526 5.195 1.00 89.31 78 GLY A CA 1
ATOM 643 C C . GLY A 1 78 ? -18.326 6.058 5.022 1.00 89.31 78 GLY A C 1
ATOM 644 O O . GLY A 1 78 ? -19.513 5.756 5.055 1.00 89.31 78 GLY A O 1
ATOM 645 N N . GLY A 1 79 ? -17.370 5.153 4.779 1.00 86.44 79 GLY A N 1
ATOM 646 C CA . GLY A 1 79 ? -17.630 3.726 4.547 1.00 86.44 79 GLY A CA 1
ATOM 647 C C . GLY A 1 79 ? -17.890 3.345 3.085 1.00 86.44 79 GLY A C 1
ATOM 648 O O . GLY A 1 79 ? -17.995 2.159 2.781 1.00 86.44 79 GLY A O 1
ATOM 649 N N . THR A 1 80 ? -17.942 4.313 2.167 1.00 91.50 80 THR A N 1
ATOM 650 C CA . THR A 1 80 ? -17.933 4.033 0.722 1.00 91.50 80 THR A CA 1
ATOM 651 C C . THR A 1 80 ? -16.519 3.661 0.272 1.00 91.50 80 THR A C 1
ATOM 653 O O . THR A 1 80 ? -15.530 4.048 0.896 1.00 91.50 80 THR A O 1
ATOM 656 N N . SER A 1 81 ? -16.382 2.913 -0.823 1.00 92.75 81 SER A N 1
ATOM 657 C CA . SER A 1 81 ? -15.056 2.610 -1.362 1.00 92.75 81 SER A CA 1
ATOM 658 C C . SER A 1 81 ? -14.339 3.900 -1.803 1.00 92.75 81 SER A C 1
ATOM 660 O O . SER A 1 81 ? -14.916 4.684 -2.564 1.00 92.75 81 SER A O 1
ATOM 662 N N . PRO A 1 82 ? -13.067 4.127 -1.414 1.00 95.06 82 PRO A N 1
ATOM 663 C CA . PRO A 1 82 ? -12.296 5.304 -1.836 1.00 95.06 82 PRO A CA 1
ATOM 664 C C . PRO A 1 82 ? -12.111 5.372 -3.358 1.00 95.06 82 PRO A C 1
ATOM 666 O O . PRO A 1 82 ? -11.847 6.443 -3.896 1.00 95.06 82 PRO A O 1
ATOM 669 N N . PHE A 1 83 ? -12.247 4.238 -4.052 1.00 95.19 83 PHE A N 1
ATOM 670 C CA . PHE A 1 83 ? -12.116 4.130 -5.505 1.00 95.19 83 PHE A CA 1
ATOM 671 C C . PHE A 1 83 ? -13.365 4.592 -6.265 1.00 95.19 83 PHE A C 1
ATOM 673 O O . PHE A 1 83 ? -13.301 4.763 -7.479 1.00 95.19 83 PHE A O 1
ATOM 680 N N . GLN A 1 84 ? -14.491 4.778 -5.572 1.00 93.75 84 GLN A N 1
ATOM 681 C CA . GLN A 1 84 ? -15.748 5.249 -6.161 1.00 93.75 84 GLN A CA 1
ATOM 682 C C . GLN A 1 84 ? -15.931 6.766 -6.032 1.00 93.75 84 GLN A C 1
ATOM 684 O O . GLN A 1 84 ? -16.838 7.325 -6.643 1.00 93.75 84 GLN A O 1
ATOM 689 N N . LEU A 1 85 ? -15.092 7.438 -5.240 1.00 92.94 85 LEU A N 1
ATOM 690 C CA . LEU A 1 85 ? -15.189 8.875 -5.015 1.00 92.94 85 LEU A CA 1
ATOM 691 C C . LEU A 1 85 ? -14.447 9.657 -6.096 1.00 92.94 85 LEU A C 1
ATOM 693 O O . LEU A 1 85 ? -13.280 9.388 -6.388 1.00 92.94 85 LEU A O 1
ATOM 697 N N . ASP A 1 86 ? -15.098 10.693 -6.621 1.00 92.75 86 ASP A N 1
ATOM 698 C CA . ASP A 1 86 ? -14.448 11.655 -7.506 1.00 92.75 86 ASP A CA 1
ATOM 699 C C . ASP A 1 86 ? -13.772 12.763 -6.687 1.00 92.75 86 ASP A C 1
ATOM 701 O O . ASP A 1 86 ? -14.382 13.752 -6.281 1.00 92.75 86 ASP A O 1
ATOM 705 N N . VAL A 1 87 ? -12.490 12.553 -6.382 1.00 93.81 87 VAL A N 1
ATOM 706 C CA . VAL A 1 87 ? -11.660 13.515 -5.648 1.00 93.81 87 VAL A CA 1
ATOM 707 C C . VAL A 1 87 ? -10.864 14.370 -6.645 1.00 93.81 87 VAL A C 1
ATOM 709 O O . VAL A 1 87 ? -10.023 13.823 -7.361 1.00 93.81 87 VAL A O 1
ATOM 712 N N . PRO A 1 88 ? -10.997 15.714 -6.649 1.00 93.94 88 PRO A N 1
ATOM 713 C CA . PRO A 1 88 ? -10.337 16.586 -7.634 1.00 93.94 88 PRO A CA 1
ATOM 714 C C . PRO A 1 88 ? -8.799 16.599 -7.525 1.00 93.94 88 PRO A C 1
ATOM 716 O O . PRO A 1 88 ? -8.088 17.035 -8.436 1.00 93.94 88 PRO A O 1
ATOM 719 N N . ASN A 1 89 ? -8.247 16.116 -6.408 1.00 96.50 89 ASN A N 1
ATOM 720 C CA . ASN A 1 89 ? -6.812 16.043 -6.177 1.00 96.50 89 ASN A CA 1
ATOM 721 C C . ASN A 1 89 ? -6.171 14.855 -6.922 1.00 96.50 89 ASN A C 1
ATOM 723 O O . ASN A 1 89 ? -6.122 13.724 -6.433 1.00 96.50 89 ASN A O 1
ATOM 727 N N . ARG A 1 90 ? -5.558 15.142 -8.076 1.00 96.12 90 ARG A N 1
ATOM 728 C CA . ARG A 1 90 ? -4.805 14.155 -8.878 1.00 96.12 90 ARG A CA 1
ATOM 729 C C . ARG A 1 90 ? -3.674 13.464 -8.109 1.00 96.12 90 ARG A C 1
ATOM 731 O O . ARG A 1 90 ? -3.374 12.299 -8.366 1.00 96.12 90 ARG A O 1
ATOM 738 N N . GLY A 1 91 ? -3.009 14.170 -7.192 1.00 97.12 91 GLY A N 1
ATOM 739 C CA . GLY A 1 91 ? -1.933 13.607 -6.373 1.00 97.12 91 GLY A CA 1
ATOM 740 C C . GLY A 1 91 ? -2.454 12.562 -5.390 1.00 97.12 91 GLY A C 1
ATOM 741 O O . GLY A 1 91 ? -1.804 11.533 -5.180 1.00 97.12 91 GLY A O 1
ATOM 742 N N . TRP A 1 92 ? -3.641 12.800 -4.837 1.00 97.38 92 TRP A N 1
ATOM 743 C CA . TRP A 1 92 ? -4.347 11.852 -3.983 1.00 97.38 92 TRP A CA 1
ATOM 744 C C . TRP A 1 92 ? -4.775 10.618 -4.784 1.00 97.38 92 TRP A C 1
ATOM 746 O O . TRP A 1 92 ? -4.383 9.509 -4.426 1.00 97.38 92 TRP A O 1
ATOM 756 N N . GLN A 1 93 ? -5.431 10.808 -5.937 1.00 96.94 93 GLN A N 1
ATOM 757 C CA . GLN A 1 93 ? -5.841 9.709 -6.826 1.00 96.94 93 GLN A CA 1
ATOM 758 C C . GLN A 1 93 ? -4.644 8.838 -7.240 1.00 96.94 93 GLN A C 1
ATOM 760 O O . GLN A 1 93 ? -4.666 7.615 -7.111 1.00 96.94 93 GLN A O 1
ATOM 765 N N . LYS A 1 94 ? -3.535 9.459 -7.662 1.00 97.06 94 LYS A N 1
ATOM 766 C CA . LYS A 1 94 ? -2.304 8.736 -8.016 1.00 97.06 94 LYS A CA 1
ATOM 767 C C . LYS A 1 94 ? -1.738 7.930 -6.844 1.00 97.06 94 LYS A C 1
ATOM 769 O O . LYS A 1 94 ? -1.174 6.858 -7.055 1.00 97.06 94 LYS A O 1
ATOM 774 N N . SER A 1 95 ? -1.841 8.446 -5.622 1.00 96.38 95 SER A N 1
ATOM 775 C CA . SER A 1 95 ? -1.378 7.739 -4.427 1.00 96.38 95 SER A CA 1
ATOM 776 C C . SER A 1 95 ? -2.299 6.574 -4.062 1.00 96.38 95 SER A C 1
ATOM 778 O O . SER A 1 95 ? -1.798 5.490 -3.746 1.00 96.38 95 SER A O 1
ATOM 780 N N . LEU A 1 96 ? -3.617 6.764 -4.191 1.00 96.94 96 LEU A N 1
ATOM 781 C CA . LEU A 1 96 ? -4.629 5.729 -3.978 1.00 96.94 96 LEU A CA 1
ATOM 782 C C . LEU A 1 96 ? -4.396 4.543 -4.925 1.00 96.94 96 LEU A C 1
ATOM 784 O O . LEU A 1 96 ? -4.156 3.425 -4.465 1.00 96.94 96 LEU A O 1
ATOM 788 N N . HIS A 1 97 ? -4.353 4.808 -6.234 1.00 96.56 97 HIS A N 1
ATOM 789 C CA . HIS A 1 97 ? -4.127 3.796 -7.275 1.00 96.56 97 HIS A CA 1
ATOM 790 C C . HIS A 1 97 ? -2.671 3.317 -7.373 1.00 96.56 97 HIS A C 1
ATOM 792 O O . HIS A 1 97 ? -2.360 2.386 -8.110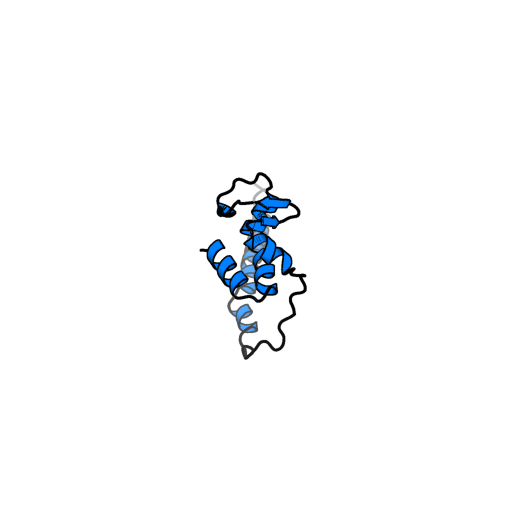 1.00 96.56 97 HIS A O 1
ATOM 798 N N . GLY A 1 98 ? -1.750 3.948 -6.642 1.00 95.94 98 GLY A N 1
ATOM 799 C CA . GLY A 1 98 ? -0.362 3.508 -6.553 1.00 95.94 98 GLY A CA 1
ATOM 800 C C . GLY A 1 98 ? -0.148 2.380 -5.546 1.00 95.94 98 GLY A C 1
ATOM 801 O O . GLY A 1 98 ? 0.969 1.866 -5.468 1.00 95.94 98 GLY A O 1
ATOM 802 N N . PHE A 1 99 ? -1.161 2.049 -4.730 1.00 96.06 99 PHE A N 1
ATOM 803 C CA . PHE A 1 99 ? -1.138 1.001 -3.695 1.00 96.06 99 PHE A CA 1
ATOM 804 C C . PHE A 1 99 ? 0.019 1.104 -2.695 1.00 96.06 99 PHE A C 1
ATOM 806 O O . PHE A 1 99 ? 0.302 0.190 -1.922 1.00 96.06 99 PHE A O 1
ATOM 813 N N . ARG A 1 100 ? 0.706 2.249 -2.666 1.00 93.69 100 ARG A N 1
ATOM 814 C CA . ARG A 1 100 ? 1.855 2.464 -1.788 1.00 93.69 100 ARG A CA 1
ATOM 815 C C . ARG A 1 100 ? 1.439 2.438 -0.329 1.00 93.69 100 ARG A C 1
ATOM 817 O O . ARG A 1 100 ? 2.265 2.073 0.499 1.00 93.69 100 ARG A O 1
ATOM 824 N N . TRP A 1 101 ? 0.192 2.793 -0.047 1.00 95.12 101 TRP A N 1
ATOM 825 C CA . TRP A 1 101 ? -0.402 2.786 1.278 1.00 95.12 101 TRP A CA 1
ATOM 826 C C . TRP A 1 101 ? -0.533 1.375 1.883 1.00 95.12 101 TRP A C 1
ATOM 828 O O . TRP A 1 101 ? -0.543 1.253 3.103 1.00 95.12 101 TRP A O 1
ATOM 838 N N . LEU A 1 102 ? -0.493 0.298 1.081 1.00 95.50 102 LEU A N 1
ATOM 839 C CA . LEU A 1 102 ? -0.468 -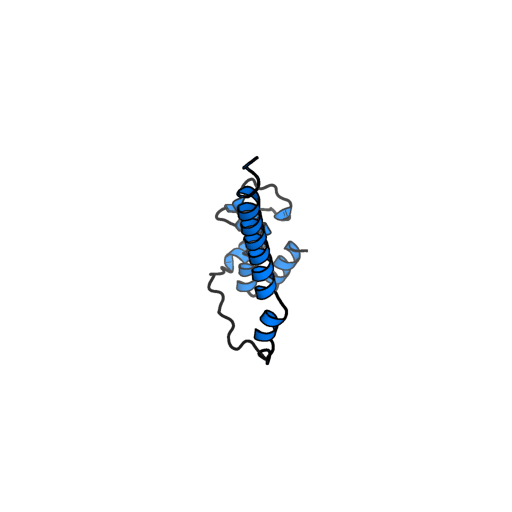1.086 1.587 1.00 95.50 102 LEU A CA 1
ATOM 840 C C . LEU A 1 102 ? 0.742 -1.373 2.490 1.00 95.50 102 LEU A C 1
ATOM 842 O O . LEU A 1 102 ? 0.689 -2.258 3.343 1.00 95.50 102 LEU A O 1
ATOM 846 N N . ARG A 1 103 ? 1.830 -0.600 2.354 1.00 94.31 103 ARG A N 1
ATOM 847 C CA . ARG A 1 103 ? 2.980 -0.690 3.268 1.00 94.31 103 ARG A CA 1
ATOM 848 C C . ARG A 1 103 ? 2.592 -0.383 4.717 1.00 94.31 103 ARG A C 1
ATOM 850 O O . ARG A 1 103 ? 3.150 -0.987 5.623 1.00 94.31 103 ARG A O 1
ATOM 857 N N . HIS A 1 104 ? 1.649 0.539 4.923 1.00 95.69 104 HIS A N 1
ATOM 858 C CA . HIS A 1 104 ? 1.174 0.945 6.246 1.00 95.69 104 HIS A CA 1
ATOM 859 C C . HIS A 1 104 ? 0.371 -0.188 6.880 1.00 95.69 104 HIS A C 1
ATOM 861 O O . HIS A 1 104 ? 0.595 -0.527 8.036 1.00 95.69 104 HIS A O 1
ATOM 867 N N . MET A 1 105 ? -0.459 -0.864 6.077 1.00 96.12 105 MET A N 1
ATOM 868 C CA . MET A 1 105 ? -1.183 -2.070 6.494 1.00 96.12 105 MET A CA 1
ATOM 869 C C . MET A 1 105 ? -0.222 -3.187 6.912 1.00 96.12 105 MET A C 1
ATOM 871 O O . MET A 1 105 ? -0.408 -3.817 7.949 1.00 96.12 105 MET A O 1
ATOM 875 N N . ARG A 1 106 ? 0.852 -3.398 6.138 1.00 94.00 106 ARG A N 1
ATOM 876 C CA . ARG A 1 106 ? 1.900 -4.370 6.482 1.00 94.00 106 ARG A CA 1
ATOM 877 C C . ARG A 1 106 ? 2.639 -3.997 7.769 1.00 94.00 106 ARG A C 1
ATOM 879 O O . ARG A 1 106 ? 2.918 -4.884 8.566 1.00 94.00 106 ARG A O 1
ATOM 886 N N . ALA A 1 107 ? 2.961 -2.718 7.958 1.00 94.06 107 ALA A N 1
ATOM 887 C CA . ALA A 1 107 ? 3.655 -2.229 9.148 1.00 94.06 107 ALA A CA 1
ATOM 888 C C . ALA A 1 107 ? 2.802 -2.331 10.422 1.00 94.06 107 ALA A C 1
ATOM 890 O O . ALA A 1 107 ? 3.357 -2.542 11.494 1.00 94.06 107 ALA A O 1
ATOM 891 N N . ALA A 1 108 ? 1.472 -2.235 10.308 1.00 95.62 108 ALA A N 1
ATOM 892 C CA . ALA A 1 108 ? 0.560 -2.457 11.429 1.00 95.62 108 ALA A CA 1
ATOM 893 C C . ALA A 1 108 ? 0.592 -3.906 11.945 1.00 95.62 108 ALA A C 1
ATOM 895 O O . ALA A 1 108 ? 0.381 -4.130 13.131 1.00 95.62 108 ALA A O 1
ATOM 896 N N . GLY A 1 109 ? 0.866 -4.887 11.076 1.00 94.12 109 GLY A N 1
ATOM 897 C CA . GLY A 1 109 ? 1.110 -6.277 11.481 1.00 94.12 109 GLY A CA 1
ATOM 898 C C . GLY A 1 109 ? -0.095 -7.016 12.080 1.00 94.12 109 GLY A C 1
ATOM 899 O O . GLY A 1 109 ? 0.091 -8.076 12.668 1.00 94.12 109 GLY A O 1
ATOM 900 N N . THR A 1 110 ? -1.315 -6.487 11.943 1.00 96.69 110 THR A N 1
ATOM 901 C CA . THR A 1 110 ? -2.545 -7.099 12.472 1.00 96.69 110 THR A CA 1
ATOM 902 C C . THR A 1 110 ? -3.347 -7.812 11.385 1.00 96.69 110 THR A C 1
ATOM 904 O O . THR A 1 110 ? -3.338 -7.421 10.214 1.00 96.69 110 THR A O 1
ATOM 907 N N . GLU A 1 111 ? -4.109 -8.837 11.777 1.00 96.50 111 GLU A N 1
ATOM 908 C CA . GLU A 1 111 ? -5.054 -9.502 10.870 1.00 96.50 111 GLU A CA 1
ATOM 909 C C . GLU A 1 111 ? -6.127 -8.539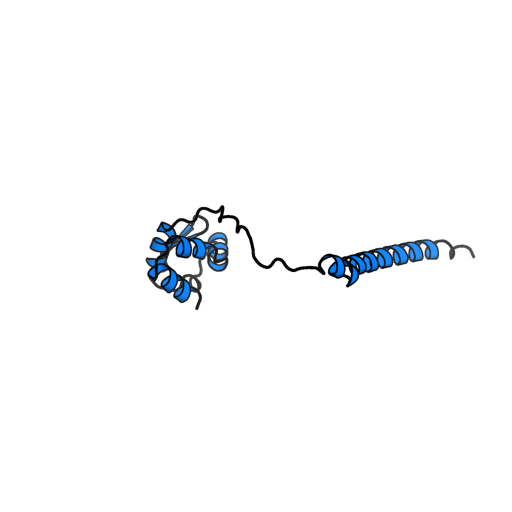 10.355 1.00 96.50 111 GLU A C 1
ATOM 911 O O . GLU A 1 111 ? -6.503 -8.612 9.188 1.00 96.50 111 GLU A O 1
ATOM 916 N N . LEU A 1 112 ? -6.555 -7.586 11.191 1.00 96.00 112 LEU A N 1
ATOM 917 C CA . LEU A 1 112 ? -7.513 -6.545 10.823 1.00 96.00 112 LEU A CA 1
ATOM 918 C C . LEU A 1 112 ? -7.004 -5.685 9.660 1.00 96.00 112 LEU A C 1
ATOM 920 O O . LEU A 1 112 ? -7.716 -5.494 8.674 1.00 96.00 112 LEU A O 1
ATOM 924 N N . ALA A 1 113 ? -5.760 -5.203 9.740 1.00 96.44 113 ALA A N 1
ATOM 925 C CA . ALA A 1 113 ? -5.157 -4.414 8.669 1.00 96.44 113 ALA A CA 1
ATOM 926 C C . ALA A 1 113 ? -5.020 -5.237 7.377 1.00 96.44 113 ALA A C 1
ATOM 928 O O . ALA A 1 113 ? -5.277 -4.727 6.285 1.00 96.44 113 ALA A O 1
ATOM 929 N N . ALA A 1 114 ? -4.671 -6.524 7.490 1.00 96.38 114 ALA A N 1
ATOM 930 C CA . ALA A 1 114 ? -4.589 -7.428 6.346 1.00 96.38 114 ALA A CA 1
ATOM 931 C C . ALA A 1 114 ? -5.965 -7.708 5.712 1.00 96.38 114 ALA A C 1
ATOM 933 O O . ALA A 1 114 ? -6.077 -7.731 4.485 1.00 96.38 114 ALA A O 1
ATOM 934 N N . ALA A 1 115 ? -7.008 -7.903 6.520 1.00 96.62 115 ALA A N 1
ATOM 935 C CA . ALA A 1 115 ? -8.373 -8.116 6.051 1.00 96.62 115 ALA A CA 1
ATOM 936 C C . ALA A 1 115 ? -8.928 -6.866 5.354 1.00 96.62 115 ALA A C 1
ATOM 938 O O . ALA A 1 115 ? -9.418 -6.969 4.230 1.00 96.62 115 ALA A O 1
ATOM 939 N N . ASN A 1 116 ? -8.760 -5.687 5.962 1.00 95.25 116 ASN A N 1
ATOM 940 C CA . ASN A 1 116 ? -9.165 -4.414 5.364 1.00 95.25 116 ASN A CA 1
ATOM 941 C C . ASN A 1 116 ? -8.445 -4.161 4.026 1.00 95.25 116 ASN A C 1
ATOM 943 O O . ASN A 1 116 ? -9.071 -3.843 3.018 1.00 95.25 116 ASN A O 1
ATOM 947 N N . ALA A 1 117 ? -7.127 -4.390 3.977 1.00 96.00 117 ALA A N 1
ATOM 948 C CA . ALA A 1 117 ? -6.351 -4.252 2.747 1.00 96.00 117 ALA A CA 1
ATOM 949 C C . ALA A 1 117 ? -6.868 -5.147 1.608 1.00 96.00 117 ALA A C 1
ATOM 951 O O . ALA A 1 117 ? -6.913 -4.704 0.463 1.00 96.00 117 ALA A O 1
ATOM 952 N N . ARG A 1 118 ? -7.266 -6.391 1.910 1.00 95.75 118 ARG A N 1
ATOM 953 C CA . ARG A 1 118 ? -7.867 -7.297 0.917 1.00 95.75 118 ARG A CA 1
ATOM 954 C C . ARG A 1 118 ? -9.236 -6.796 0.468 1.00 95.75 118 ARG A C 1
ATOM 956 O O . ARG A 1 118 ? -9.481 -6.762 -0.732 1.00 95.75 118 ARG A O 1
ATOM 963 N N . ALA A 1 119 ? -10.082 -6.363 1.402 1.00 94.56 119 ALA A N 1
ATOM 964 C CA . ALA A 1 119 ? -11.415 -5.848 1.096 1.00 94.56 119 ALA A CA 1
ATOM 965 C C . ALA A 1 119 ? -11.382 -4.632 0.152 1.00 94.56 119 ALA A C 1
ATOM 967 O O . ALA A 1 119 ? -12.255 -4.496 -0.694 1.00 94.56 119 ALA A O 1
ATOM 968 N N . LEU A 1 120 ? -10.356 -3.780 0.251 1.00 93.75 120 LEU A N 1
ATOM 969 C CA . LEU A 1 120 ? -10.191 -2.608 -0.617 1.00 93.75 120 LEU A CA 1
ATOM 970 C C . LEU A 1 120 ? -9.671 -2.926 -2.029 1.00 93.75 120 LEU A C 1
ATOM 972 O O . LEU A 1 120 ? -9.798 -2.087 -2.915 1.00 93.75 120 LEU A O 1
ATOM 976 N N . VAL A 1 121 ? -9.030 -4.078 -2.237 1.00 91.50 121 VAL A N 1
ATOM 977 C CA . VAL A 1 121 ? -8.370 -4.437 -3.512 1.00 91.50 121 VAL A CA 1
ATOM 978 C C . VAL A 1 121 ? -9.146 -5.515 -4.284 1.00 91.50 121 VAL A C 1
ATOM 980 O O . VAL A 1 121 ? -8.763 -5.858 -5.401 1.00 91.50 121 VAL A O 1
ATOM 983 N N . THR A 1 122 ? -10.221 -6.045 -3.698 1.00 79.62 122 THR A N 1
ATOM 984 C CA . THR A 1 122 ? -11.097 -7.043 -4.332 1.00 79.62 122 THR A CA 1
ATOM 985 C C . THR A 1 122 ? -12.165 -6.351 -5.167 1.00 79.62 122 THR A C 1
ATOM 987 O O . THR A 1 122 ? -12.390 -6.813 -6.306 1.00 79.62 122 THR A O 1
#

Solvent-accessible surface area (backbone atoms only — not comparable to full-atom values): 7543 Å² total; per-residue (Å²): 144,86,86,68,75,72,61,55,59,57,51,51,53,53,53,52,51,52,51,48,56,53,49,54,52,46,55,69,72,27,73,71,47,52,50,77,70,61,68,87,73,79,93,67,84,90,73,80,81,76,81,87,66,90,55,49,37,64,58,34,52,40,42,73,74,27,29,46,77,28,77,93,40,76,46,77,39,87,77,50,63,74,87,76,57,92,65,90,51,63,62,32,52,53,39,61,79,56,55,62,62,54,48,13,22,59,57,51,71,41,70,65,39,52,51,53,55,48,67,76,73,109

Sequence (122 aa):
MALVAGNTTRLWTLVAKEFWRKTRRRLRAGPVYRWRYSGRTPERVLIAPPDLRLADPQIALEIYYGRYPLSGHLVETGGTSPFQLDVPNRGWQKSLHGFRWLRHMRAAGTELAAANARALVT